Protein AF-A0A7X8EW29-F1 (afdb_monomer)

Foldseek 3Di:
DFADWDADPAFWKKKWKKADQPQAWKWWKAWQDPPHDTFWIFGTGHPNDQPDIDITIIGGPDDHGTTGIDIDTDDDDPDHIDTDDMDTAHPQPQVPPSDRDCVSVVSVVVVLPPQPCPLPPPSPSDCDVVNVVVVVVVVPPPD

Mean predicted aligned error: 11.91 Å

Radius of gyration: 17.06 Å; Cα contacts (8 Å, |Δi|>4): 266; chains: 1; bounding box: 38×35×44 Å

Solvent-accessible surface area (backbone atoms only — not comparable to full-atom values): 8481 Å² total; per-residue (Å²): 124,81,80,64,85,59,82,36,92,57,72,33,24,35,36,37,34,35,16,10,64,40,87,9,31,35,44,35,34,19,40,74,35,94,86,42,60,74,36,34,55,30,80,41,59,56,61,82,21,74,83,38,74,50,76,45,71,15,66,40,50,95,69,61,51,80,56,48,50,32,78,46,81,46,61,91,53,96,65,31,66,47,76,79,50,74,44,83,34,70,52,69,42,56,74,74,79,84,60,75,54,77,80,18,49,63,48,48,49,57,60,66,67,48,91,71,56,85,83,40,88,86,72,79,71,65,82,41,76,66,54,47,51,63,51,51,50,67,70,66,64,80,122

Nearest PDB structures (foldseek):
  2v4v-assembly1_A  TM=9.000E-01  e=5.428E-08  Ruminiclostridium cellulolyticum
  1w9s-assembly1_A  TM=9.144E-01  e=7.034E-07  Halalkalibacterium halodurans
  3c7o-assembly1_A  TM=9.251E-01  e=2.265E-06  Bacillus subtilis
  1o8s-assembly1_A  TM=9.303E-01  e=4.583E-05  Thermoclostridium stercorarium
  1uxx-assembly1_X  TM=8.796E-01  e=4.335E-05  Acetivibrio thermocellus

Sequence (143 aa):
MVLDRGLVEIEFDGGARVASNAGGGNIELYLDSLAGPQIGTCVVSNIGGWQTWITESCPISGASGVHDLYLRFTGSDFYLLNVNWWQFLPYGDMDEDSIVNISDFPDFIDYWLQDDRSLDLDGDCVITLYGFSRFAANWMIME

Secondary structure (DSSP, 8-state):
-------B-S-EEEEEEEE-SSS-EEEEEEESSTTS-EEEEEEE---S-TT--EEEEEEB-S--BS--EEEEEE-SSSS--EEEEEEEEETT--SSSS--SGGGHHHHHHHHTSS--TT-SSSSS---HHHHHHHHHHHT---

pLDDT: mean 75.82, std 18.78, range [32.78, 97.12]

Structure (mmCIF, N/CA/C/O backbone):
data_AF-A0A7X8EW29-F1
#
_entry.id   AF-A0A7X8EW29-F1
#
loop_
_atom_site.group_PDB
_atom_site.id
_atom_site.type_symbol
_atom_site.label_atom_id
_atom_site.label_alt_id
_atom_site.label_comp_id
_atom_site.label_asym_id
_atom_site.label_entity_id
_atom_site.label_seq_id
_atom_site.pdbx_PDB_ins_code
_atom_site.Cartn_x
_atom_site.Cartn_y
_atom_site.Cartn_z
_atom_site.occupancy
_atom_site.B_iso_or_equiv
_atom_site.auth_seq_id
_atom_site.auth_comp_id
_atom_site.auth_asym_id
_atom_site.auth_atom_id
_atom_site.pdbx_PDB_model_num
ATOM 1 N N . MET A 1 1 ? -14.692 3.457 -4.745 1.00 35.44 1 MET A N 1
ATOM 2 C CA . MET A 1 1 ? -14.863 2.031 -5.087 1.00 35.44 1 MET A CA 1
ATOM 3 C C . MET A 1 1 ? -14.582 1.275 -3.803 1.00 35.44 1 MET A C 1
ATOM 5 O O . MET A 1 1 ? -13.518 1.504 -3.254 1.00 35.44 1 MET A O 1
ATOM 9 N N . VAL A 1 2 ? -15.549 0.526 -3.269 1.00 32.78 2 VAL A N 1
ATOM 10 C CA . VAL A 1 2 ? -15.373 -0.265 -2.035 1.00 32.78 2 VAL A CA 1
ATOM 11 C C . VAL A 1 2 ? -14.859 -1.636 -2.460 1.00 32.78 2 VAL A C 1
ATOM 13 O O . VAL A 1 2 ? -15.477 -2.244 -3.335 1.00 32.78 2 VAL A O 1
ATOM 16 N N . LEU A 1 3 ? -13.711 -2.064 -1.930 1.00 44.91 3 LEU A N 1
ATOM 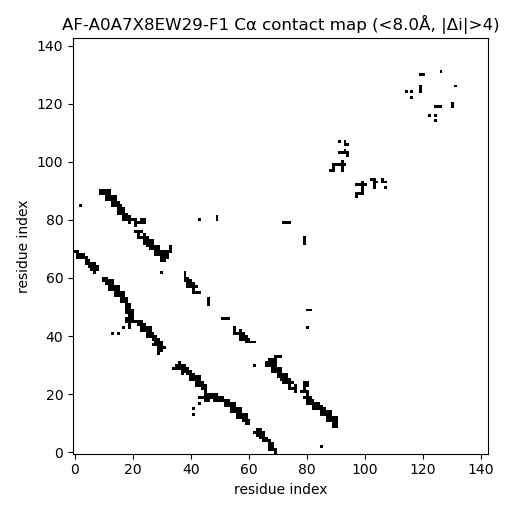17 C CA . LEU A 1 3 ? -12.971 -3.217 -2.458 1.00 44.91 3 LEU A CA 1
ATOM 18 C C . LEU A 1 3 ? -12.989 -4.461 -1.561 1.00 44.91 3 LEU A C 1
ATOM 20 O O . LEU A 1 3 ? -12.792 -5.542 -2.102 1.00 44.91 3 LEU A O 1
ATOM 24 N N . ASP A 1 4 ? -13.269 -4.362 -0.256 1.00 42.34 4 ASP A N 1
ATOM 25 C CA . ASP A 1 4 ? -13.194 -5.534 0.629 1.00 42.34 4 ASP A CA 1
ATOM 26 C C . ASP A 1 4 ? -13.970 -5.365 1.955 1.00 42.34 4 ASP A C 1
ATOM 28 O O . ASP A 1 4 ? -14.234 -4.238 2.378 1.00 42.34 4 ASP A O 1
ATOM 32 N N . ARG A 1 5 ? -14.347 -6.482 2.597 1.00 41.50 5 ARG A N 1
ATOM 33 C CA . ARG A 1 5 ? -14.998 -6.580 3.919 1.00 41.50 5 ARG A CA 1
ATOM 34 C C . ARG A 1 5 ? -14.378 -7.736 4.720 1.00 41.50 5 ARG A C 1
ATOM 36 O O . ARG A 1 5 ? -14.866 -8.861 4.640 1.00 41.50 5 ARG A O 1
ATOM 43 N N . GLY A 1 6 ? -13.346 -7.453 5.514 1.00 40.09 6 GLY A N 1
ATOM 44 C CA . GLY A 1 6 ? -12.705 -8.413 6.425 1.00 40.09 6 GLY A 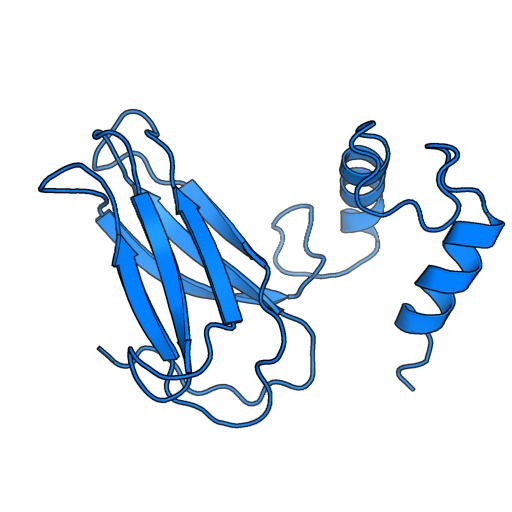CA 1
ATOM 45 C C . GLY A 1 6 ? -12.894 -8.046 7.901 1.00 40.09 6 GLY A C 1
ATOM 46 O O . GLY A 1 6 ? -12.998 -6.870 8.235 1.00 40.09 6 GLY A O 1
ATOM 47 N N . LEU A 1 7 ? -12.964 -9.056 8.777 1.00 39.28 7 LEU A N 1
ATOM 48 C CA . LEU A 1 7 ? -12.822 -8.906 10.231 1.00 39.28 7 LEU A CA 1
ATOM 49 C C . LEU A 1 7 ? -11.323 -8.908 10.552 1.00 39.28 7 LEU A C 1
ATOM 51 O O . LEU A 1 7 ? -10.651 -9.887 10.237 1.00 39.28 7 LEU A O 1
ATOM 55 N N . VAL A 1 8 ? -10.807 -7.838 11.155 1.00 44.88 8 VAL A N 1
ATOM 56 C CA . VAL A 1 8 ? -9.374 -7.699 11.449 1.00 44.88 8 VAL A CA 1
ATOM 57 C C . VAL A 1 8 ? -9.133 -7.670 12.963 1.00 44.88 8 VAL A C 1
ATOM 59 O O . VAL A 1 8 ? -9.542 -6.722 13.632 1.00 44.88 8 VAL A O 1
ATOM 62 N N . GLU A 1 9 ? -8.481 -8.716 13.487 1.00 40.38 9 GLU A N 1
ATOM 63 C CA . GLU A 1 9 ? -7.870 -8.769 14.836 1.00 40.38 9 GLU A CA 1
ATOM 64 C C . GLU A 1 9 ? -6.347 -9.032 14.793 1.00 40.38 9 GLU A C 1
ATOM 66 O O . GLU A 1 9 ? -5.719 -9.176 15.836 1.00 40.38 9 GLU A O 1
ATOM 71 N N . ILE A 1 10 ? -5.728 -9.053 13.610 1.00 42.59 10 ILE A N 1
ATOM 72 C CA . ILE A 1 10 ? -4.275 -9.219 13.438 1.00 42.59 10 ILE A CA 1
ATOM 73 C C . ILE A 1 10 ? -3.738 -7.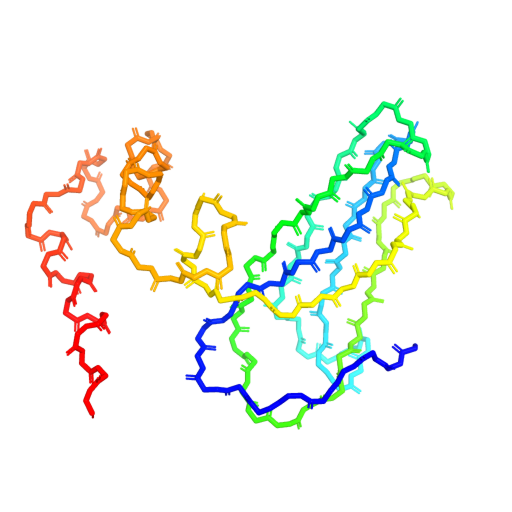899 12.866 1.00 42.59 10 ILE A C 1
ATOM 75 O O . ILE A 1 10 ? -4.412 -7.285 12.040 1.00 42.59 10 ILE A O 1
ATOM 79 N N . GLU A 1 11 ? -2.571 -7.418 13.303 1.00 51.53 11 GLU A N 1
ATOM 80 C CA . GLU A 1 11 ? -1.841 -6.420 12.507 1.00 51.53 11 GLU A CA 1
ATOM 81 C C . GLU A 1 11 ? -1.645 -7.037 11.111 1.00 51.53 11 GLU A C 1
ATOM 83 O O . GLU A 1 11 ? -1.178 -8.165 10.990 1.00 51.53 11 GLU A O 1
ATOM 88 N N . PHE A 1 12 ? -2.120 -6.371 10.063 1.00 60.16 12 PHE A N 1
ATOM 89 C CA . PHE A 1 12 ? -1.956 -6.808 8.676 1.00 60.16 12 PHE A CA 1
ATOM 90 C C . PHE A 1 12 ? -1.128 -5.750 7.961 1.00 60.16 12 PHE A C 1
ATOM 92 O O . PHE A 1 12 ? -1.230 -4.570 8.289 1.00 60.16 12 PHE A O 1
ATOM 99 N N . ASP A 1 13 ? -0.373 -6.151 6.951 1.00 67.31 13 ASP A N 1
ATOM 100 C CA . ASP A 1 13 ? 0.051 -5.221 5.916 1.00 67.31 13 ASP A CA 1
ATOM 101 C C . ASP A 1 13 ? -1.032 -5.132 4.838 1.00 67.31 13 ASP A C 1
ATOM 103 O O . ASP A 1 13 ? -1.951 -5.947 4.735 1.00 67.31 13 ASP A O 1
ATOM 107 N N . GLY A 1 14 ? -0.960 -4.102 4.013 1.00 71.31 14 GLY A N 1
ATOM 108 C CA . GLY A 1 14 ? -1.713 -4.016 2.777 1.00 71.31 14 GLY A CA 1
ATOM 109 C C . GLY A 1 14 ? -0.806 -4.273 1.584 1.00 71.31 14 GLY A C 1
ATOM 110 O O . GLY A 1 14 ? 0.281 -3.721 1.523 1.00 71.31 14 GLY A O 1
ATOM 111 N N . GLY A 1 15 ? -1.245 -5.076 0.621 1.00 84.56 15 GLY A N 1
ATOM 112 C CA . GLY A 1 15 ? -0.521 -5.331 -0.621 1.00 84.56 15 GLY A CA 1
ATOM 113 C C . GLY A 1 15 ? -1.224 -4.705 -1.820 1.00 84.56 15 GLY A C 1
ATOM 114 O O . GLY A 1 15 ? -2.385 -5.027 -2.087 1.00 84.56 15 GLY A O 1
ATOM 115 N N . ALA A 1 16 ? -0.521 -3.870 -2.589 1.00 90.19 16 ALA A N 1
ATOM 116 C CA . ALA A 1 16 ? -0.998 -3.335 -3.867 1.00 90.19 16 ALA A CA 1
ATOM 117 C C . ALA A 1 16 ? -0.175 -3.868 -5.041 1.00 90.19 16 ALA A C 1
ATOM 119 O O . ALA A 1 16 ? 1.031 -3.644 -5.113 1.00 90.19 16 ALA A O 1
ATOM 120 N N . ARG A 1 17 ? -0.828 -4.466 -6.045 1.00 93.75 17 ARG A N 1
ATOM 121 C CA . ARG A 1 17 ? -0.166 -4.779 -7.320 1.00 93.75 17 ARG A CA 1
ATOM 122 C C . ARG A 1 17 ? -0.258 -3.605 -8.270 1.00 93.75 17 ARG A C 1
ATOM 124 O O . ARG A 1 17 ? -1.338 -3.296 -8.786 1.00 93.75 17 ARG A O 1
ATOM 131 N N . VAL A 1 18 ? 0.884 -2.984 -8.531 1.00 96.25 18 VAL A N 1
ATOM 132 C CA . VAL A 1 18 ? 0.963 -1.675 -9.179 1.00 96.25 18 VAL A CA 1
ATOM 133 C C . VAL A 1 18 ? 1.981 -1.639 -10.309 1.00 96.25 18 VAL A C 1
ATOM 135 O O . VAL A 1 18 ? 2.908 -2.449 -10.365 1.00 96.25 18 VAL A O 1
ATOM 138 N N . ALA A 1 19 ? 1.777 -0.693 -11.225 1.00 96.44 19 ALA A N 1
ATOM 139 C CA . ALA A 1 19 ? 2.712 -0.358 -12.290 1.00 96.44 19 ALA A CA 1
ATOM 140 C C . ALA A 1 19 ? 2.816 1.154 -12.481 1.00 96.44 19 ALA A C 1
ATOM 142 O O . ALA A 1 19 ? 1.798 1.838 -12.561 1.00 96.44 19 ALA A O 1
ATOM 143 N N . SER A 1 20 ? 4.032 1.684 -12.609 1.00 96.81 20 SER A N 1
ATOM 144 C CA . SER A 1 20 ? 4.251 3.099 -12.917 1.00 96.81 20 SER A CA 1
ATOM 145 C C . SER A 1 20 ? 5.419 3.299 -13.876 1.00 96.81 20 SER A C 1
ATOM 147 O O . SER A 1 20 ? 6.463 2.657 -13.765 1.00 96.81 20 SER A O 1
ATOM 149 N N . ASN A 1 21 ? 5.229 4.227 -14.816 1.00 96.12 21 ASN A N 1
ATOM 150 C CA . ASN A 1 21 ? 6.282 4.769 -15.678 1.00 96.12 21 ASN A CA 1
ATOM 151 C C . ASN A 1 21 ? 6.420 6.300 -15.531 1.00 96.12 21 ASN A C 1
ATOM 153 O O . ASN A 1 21 ? 7.096 6.937 -16.337 1.00 96.12 21 ASN A O 1
ATOM 157 N N . ALA A 1 22 ? 5.733 6.892 -14.549 1.00 93.19 22 ALA A N 1
ATOM 158 C CA . ALA A 1 22 ? 5.815 8.311 -14.200 1.00 93.19 22 ALA A CA 1
ATOM 159 C C . ALA A 1 22 ? 6.704 8.493 -12.956 1.00 93.19 22 ALA A C 1
ATOM 161 O O . ALA A 1 22 ? 7.512 7.621 -12.658 1.00 93.19 22 ALA A O 1
ATOM 162 N N . GLY A 1 23 ? 6.589 9.598 -12.218 1.00 92.50 23 GLY A N 1
ATOM 163 C CA . GLY A 1 23 ? 7.285 9.787 -10.940 1.00 92.50 23 GLY A CA 1
ATOM 164 C C . GLY A 1 23 ? 6.799 8.870 -9.810 1.00 92.50 23 GLY A C 1
ATOM 165 O O . GLY A 1 23 ? 7.381 8.891 -8.730 1.00 92.50 23 GLY A O 1
ATOM 166 N N . GLY A 1 24 ? 5.759 8.066 -10.053 1.00 93.62 24 GLY A N 1
ATOM 167 C CA . GLY A 1 24 ? 5.099 7.255 -9.039 1.00 93.62 24 GLY A CA 1
ATOM 168 C C . GLY A 1 24 ? 4.010 8.034 -8.300 1.00 93.62 24 GLY A C 1
ATOM 169 O O . GLY A 1 24 ? 3.415 8.971 -8.838 1.00 93.62 24 GLY A O 1
ATOM 170 N N . GLY A 1 25 ? 3.723 7.627 -7.070 1.00 95.88 25 GLY A N 1
ATOM 171 C CA . GLY A 1 25 ? 2.723 8.256 -6.215 1.00 95.88 25 GLY A CA 1
ATOM 172 C C . GLY A 1 25 ? 2.490 7.466 -4.936 1.00 95.88 25 GLY A C 1
ATOM 173 O O . GLY A 1 25 ? 3.182 6.490 -4.664 1.00 95.88 25 GLY A O 1
ATOM 174 N N . ASN A 1 26 ? 1.486 7.871 -4.170 1.00 96.19 26 ASN A N 1
ATOM 175 C CA . ASN A 1 26 ? 1.075 7.165 -2.966 1.00 96.19 26 ASN A CA 1
ATOM 176 C C . ASN A 1 26 ? -0.315 6.557 -3.136 1.00 96.19 26 ASN A C 1
ATOM 178 O O . ASN A 1 26 ? -1.181 7.134 -3.803 1.00 96.19 26 ASN A O 1
ATOM 182 N N . ILE A 1 27 ? -0.532 5.425 -2.471 1.00 96.19 27 ILE A N 1
ATOM 183 C CA . ILE A 1 27 ? -1.856 4.869 -2.197 1.00 96.19 27 ILE A CA 1
ATOM 184 C C . ILE A 1 27 ? -2.102 5.033 -0.701 1.00 96.19 27 ILE A C 1
ATOM 186 O O . ILE A 1 27 ? -1.559 4.300 0.120 1.00 96.19 27 ILE A O 1
ATOM 190 N N . GLU A 1 28 ? -2.894 6.030 -0.337 1.00 94.81 28 GLU A N 1
ATOM 191 C CA . GLU A 1 28 ? -3.242 6.309 1.053 1.00 94.81 28 GLU A CA 1
ATOM 192 C C . GLU A 1 28 ? -4.532 5.571 1.419 1.00 94.81 28 GLU A C 1
ATOM 194 O O . GLU A 1 28 ? -5.510 5.590 0.663 1.00 94.81 28 GLU A O 1
ATOM 199 N N . LEU A 1 29 ? -4.533 4.928 2.585 1.00 93.56 29 LEU A N 1
A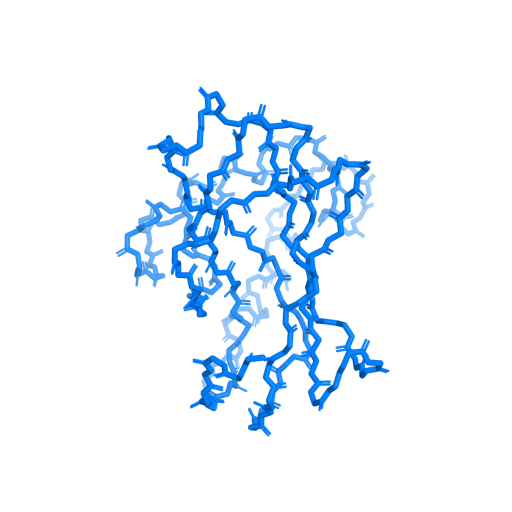TOM 200 C CA . LEU A 1 29 ? -5.595 4.031 3.030 1.00 93.56 29 LEU A CA 1
ATOM 201 C C . LEU A 1 29 ? -6.427 4.700 4.120 1.00 93.56 29 LEU A C 1
ATOM 203 O O . LEU A 1 29 ? -5.889 5.095 5.154 1.00 93.56 29 LEU A O 1
ATOM 207 N N . TYR A 1 30 ? -7.735 4.802 3.895 1.00 94.88 30 TYR A N 1
ATOM 208 C CA . TYR A 1 30 ? -8.678 5.464 4.792 1.00 94.88 30 TYR A CA 1
ATOM 209 C C . TYR A 1 30 ? -9.851 4.559 5.160 1.00 94.88 30 TYR A C 1
ATOM 211 O O . TYR A 1 30 ? -10.379 3.852 4.302 1.00 94.88 30 TYR A O 1
ATOM 219 N N . LEU A 1 31 ? -10.306 4.634 6.410 1.00 93.00 31 LEU A N 1
ATOM 220 C CA . LEU A 1 31 ? -11.505 3.932 6.870 1.00 93.00 31 LEU A CA 1
ATOM 221 C C . LEU A 1 31 ? -12.754 4.811 6.782 1.00 93.00 31 LEU A C 1
ATOM 223 O O . LEU A 1 31 ? -12.717 6.002 7.093 1.00 93.00 31 LEU A O 1
ATOM 227 N N . ASP A 1 32 ? -13.866 4.198 6.375 1.00 93.31 32 ASP A N 1
ATOM 228 C CA . ASP A 1 32 ? -15.245 4.709 6.321 1.00 93.31 32 ASP A CA 1
ATOM 229 C C . ASP A 1 32 ? -15.500 5.888 5.362 1.00 93.31 32 ASP A C 1
ATOM 231 O O . ASP A 1 32 ? -16.597 6.020 4.813 1.00 93.31 32 ASP A O 1
ATOM 235 N N . SER A 1 33 ? -14.507 6.745 5.110 1.00 95.94 33 SER A N 1
ATOM 236 C CA . SER A 1 33 ? -14.555 7.824 4.118 1.00 95.94 33 SER A CA 1
ATOM 237 C C . SER A 1 33 ? -13.161 8.368 3.783 1.00 95.94 33 SER A C 1
ATOM 239 O O . SER A 1 33 ? -12.222 8.203 4.551 1.00 95.94 33 SER A O 1
ATOM 241 N N . LEU A 1 34 ? -13.033 9.143 2.698 1.00 95.56 34 LEU A N 1
ATOM 242 C CA . LEU A 1 34 ? -11.786 9.854 2.340 1.00 95.56 34 LEU A CA 1
ATOM 243 C C . LEU A 1 34 ? -11.344 10.943 3.342 1.00 95.56 34 LEU A C 1
ATOM 245 O O . LEU A 1 34 ? -10.257 11.502 3.188 1.00 95.56 34 LEU A O 1
ATOM 249 N N . ALA A 1 35 ? -12.191 11.282 4.316 1.00 95.81 35 ALA A N 1
ATOM 250 C CA . ALA A 1 35 ? -11.881 12.187 5.424 1.00 95.81 35 ALA A CA 1
ATOM 251 C C . ALA A 1 35 ? -11.839 11.455 6.781 1.00 95.81 35 ALA A C 1
ATOM 253 O O . ALA A 1 35 ? -11.778 12.105 7.823 1.00 95.81 35 ALA A O 1
ATOM 254 N N . GLY A 1 36 ? -11.935 10.122 6.769 1.00 94.25 36 GLY A N 1
ATOM 255 C CA . GLY A 1 36 ? -11.878 9.282 7.959 1.00 94.25 36 GLY A CA 1
ATOM 256 C C . GLY A 1 36 ? -10.446 9.046 8.450 1.00 94.25 36 GLY A C 1
ATOM 257 O O . GLY A 1 36 ? -9.516 9.730 8.013 1.00 94.25 36 GLY A O 1
ATOM 258 N N . PRO A 1 37 ? -10.250 8.089 9.370 1.00 93.31 37 PRO A N 1
ATOM 259 C CA . PRO A 1 37 ? -8.925 7.720 9.858 1.00 93.31 37 PRO A CA 1
ATOM 260 C C . PRO A 1 37 ? -8.041 7.192 8.724 1.00 93.31 37 PRO A C 1
ATOM 262 O O . PRO A 1 37 ? -8.456 6.295 7.990 1.00 93.31 37 PRO A O 1
ATOM 265 N N . GLN A 1 38 ? -6.828 7.733 8.595 1.00 93.62 38 GLN A N 1
ATOM 266 C CA . GLN A 1 38 ? -5.800 7.162 7.728 1.00 93.62 38 GLN A CA 1
ATOM 267 C C . GLN A 1 38 ? -5.078 6.049 8.481 1.00 93.62 38 GLN A C 1
ATOM 269 O O . GLN A 1 38 ? -4.587 6.285 9.583 1.00 93.62 38 GLN A O 1
ATOM 274 N N . ILE A 1 39 ? -5.001 4.867 7.879 1.00 90.00 39 ILE A N 1
ATOM 275 C CA . ILE A 1 39 ? -4.461 3.662 8.525 1.00 90.00 39 ILE A CA 1
ATOM 276 C C . ILE A 1 39 ? -3.143 3.186 7.920 1.00 90.00 39 ILE A C 1
ATOM 278 O O . ILE A 1 39 ? -2.469 2.362 8.523 1.00 90.00 39 ILE A O 1
ATOM 282 N N . GLY A 1 40 ? -2.761 3.708 6.752 1.00 87.75 40 GLY A N 1
ATOM 283 C CA . GLY A 1 40 ? -1.526 3.327 6.075 1.00 87.75 40 GLY A CA 1
ATOM 284 C C . GLY A 1 40 ? -1.276 4.129 4.801 1.00 87.75 40 GLY A C 1
ATOM 285 O O . GLY A 1 40 ? -2.144 4.876 4.330 1.00 87.75 40 GLY A O 1
ATOM 286 N N . THR A 1 41 ? -0.068 3.985 4.258 1.00 91.06 41 THR A N 1
ATOM 287 C CA . THR A 1 41 ? 0.339 4.573 2.973 1.00 91.06 41 THR A CA 1
ATOM 288 C C . THR A 1 41 ? 1.282 3.623 2.246 1.00 91.06 41 THR A C 1
ATOM 290 O O . THR A 1 41 ? 2.315 3.258 2.795 1.00 91.06 41 THR A O 1
ATOM 293 N N . CYS A 1 42 ? 0.955 3.279 1.003 1.00 90.06 42 CYS A N 1
ATOM 294 C CA . CYS A 1 42 ? 1.861 2.603 0.078 1.00 90.06 42 CYS A CA 1
ATOM 295 C C . CYS A 1 42 ? 2.608 3.651 -0.737 1.00 90.06 42 CYS A C 1
ATOM 297 O O . CYS A 1 42 ? 1.960 4.459 -1.412 1.00 90.06 42 CYS A O 1
ATOM 299 N N . VAL A 1 43 ? 3.936 3.633 -0.722 1.00 92.38 43 VAL A N 1
ATOM 300 C CA . VAL A 1 43 ? 4.744 4.504 -1.583 1.00 92.38 43 VAL A CA 1
ATOM 301 C C . VAL A 1 43 ? 5.114 3.718 -2.834 1.00 92.38 43 VAL A C 1
ATOM 303 O O . VAL A 1 43 ? 5.773 2.695 -2.741 1.00 92.38 43 VAL A O 1
ATOM 306 N N . VAL A 1 44 ? 4.694 4.193 -4.005 1.00 93.12 44 VAL A N 1
ATOM 307 C CA . VAL A 1 44 ? 4.958 3.540 -5.293 1.00 93.12 44 VAL A CA 1
ATOM 308 C C . VAL A 1 44 ? 5.929 4.397 -6.088 1.00 93.12 44 VAL A C 1
ATOM 310 O O . VAL A 1 44 ? 5.636 5.553 -6.397 1.00 93.12 44 VAL A O 1
ATOM 313 N N . SER A 1 45 ? 7.075 3.832 -6.454 1.00 93.50 45 SER A N 1
ATOM 314 C CA . SER A 1 45 ? 8.084 4.512 -7.273 1.00 93.50 45 SER A CA 1
ATOM 315 C C . SER A 1 45 ? 7.902 4.243 -8.778 1.00 93.50 45 SER A C 1
ATOM 317 O O . SER A 1 45 ? 6.986 3.536 -9.204 1.00 93.50 45 SER A O 1
ATOM 319 N N . ASN A 1 46 ? 8.755 4.838 -9.620 1.00 94.12 46 ASN A N 1
ATOM 320 C CA . ASN A 1 46 ? 8.833 4.466 -11.034 1.00 94.12 46 ASN A CA 1
ATOM 321 C C . ASN A 1 46 ? 9.452 3.072 -11.164 1.00 94.12 46 ASN A C 1
ATOM 323 O O . ASN A 1 46 ? 10.600 2.875 -10.771 1.00 94.12 46 ASN A O 1
ATOM 327 N N . ILE A 1 47 ? 8.731 2.143 -11.791 1.00 91.81 47 ILE A N 1
ATOM 328 C CA . ILE A 1 47 ? 9.185 0.756 -11.948 1.00 91.81 47 ILE A CA 1
ATOM 329 C C . ILE A 1 47 ? 9.457 0.376 -13.407 1.00 91.81 47 ILE A C 1
ATOM 331 O O . ILE A 1 47 ? 9.491 -0.794 -13.784 1.00 91.81 47 ILE A O 1
ATOM 335 N N . GLY A 1 48 ? 9.662 1.386 -14.251 1.00 93.31 48 GLY A N 1
ATOM 336 C CA . GLY A 1 48 ? 10.166 1.245 -15.612 1.00 93.31 48 GLY A CA 1
ATOM 337 C C . GLY A 1 48 ? 9.122 0.855 -16.655 1.00 93.31 48 GLY A C 1
ATOM 338 O O . GLY A 1 48 ? 9.498 0.493 -17.771 1.00 93.31 48 GLY A O 1
ATOM 339 N N . GLY A 1 49 ? 7.823 0.901 -16.337 1.00 94.69 49 GLY A N 1
ATOM 340 C CA . GLY A 1 49 ? 6.794 0.632 -17.339 1.00 94.69 49 GLY A CA 1
ATOM 341 C C . GLY A 1 49 ? 5.365 0.570 -16.812 1.00 94.69 49 GLY A C 1
ATOM 342 O O . GLY A 1 49 ? 5.102 0.113 -15.708 1.00 94.69 49 GLY A O 1
ATOM 343 N N . TRP A 1 50 ? 4.405 0.946 -17.662 1.00 97.00 50 TRP A N 1
ATOM 344 C CA . TRP A 1 50 ? 2.965 0.859 -17.360 1.00 97.00 50 TRP A CA 1
ATOM 345 C C . TRP A 1 50 ? 2.425 -0.577 -17.284 1.00 97.00 50 TRP A C 1
ATOM 347 O O . TRP A 1 50 ? 1.275 -0.782 -16.909 1.00 97.00 50 TRP A O 1
ATOM 357 N N . GLN A 1 51 ? 3.232 -1.555 -17.689 1.00 96.69 51 GLN A N 1
ATOM 358 C CA . GLN A 1 51 ? 2.917 -2.987 -17.693 1.00 96.69 51 GLN A CA 1
ATOM 359 C C . GLN A 1 51 ? 4.018 -3.813 -17.009 1.00 96.69 51 GLN A C 1
ATOM 361 O O . GLN A 1 51 ? 3.997 -5.041 -17.067 1.00 96.69 51 GLN A O 1
ATOM 366 N N . THR A 1 52 ? 4.991 -3.147 -16.387 1.00 95.50 52 THR A N 1
ATOM 367 C CA . THR A 1 52 ? 5.919 -3.784 -15.453 1.00 95.50 52 THR A CA 1
ATOM 368 C C . THR A 1 52 ? 5.224 -3.751 -14.108 1.00 95.50 52 THR A C 1
ATOM 370 O O . THR A 1 52 ? 4.779 -2.683 -13.715 1.00 95.50 52 THR A O 1
ATOM 373 N N . TRP A 1 53 ? 5.067 -4.891 -13.442 1.00 94.56 53 TRP A N 1
ATOM 374 C CA . TRP A 1 53 ? 4.238 -4.987 -12.241 1.00 94.56 53 TRP A CA 1
ATOM 375 C C . TRP A 1 53 ? 5.056 -5.457 -11.049 1.00 94.56 53 TRP A C 1
ATOM 377 O O . TRP A 1 53 ? 5.762 -6.460 -11.160 1.00 94.56 53 TRP A O 1
ATOM 387 N N . ILE A 1 54 ? 4.861 -4.804 -9.909 1.00 92.50 54 ILE A N 1
ATOM 388 C CA . ILE A 1 54 ? 5.362 -5.245 -8.603 1.00 92.50 54 ILE A CA 1
ATOM 389 C C . ILE A 1 54 ? 4.220 -5.272 -7.592 1.00 92.50 54 ILE A C 1
ATOM 391 O O . ILE A 1 54 ? 3.164 -4.677 -7.832 1.00 92.50 54 ILE A O 1
ATOM 395 N N . THR A 1 55 ? 4.431 -5.983 -6.492 1.00 89.06 55 THR A N 1
ATOM 396 C CA . THR A 1 55 ? 3.575 -5.907 -5.309 1.00 89.06 55 THR A CA 1
ATOM 397 C C . THR A 1 55 ? 4.270 -4.991 -4.311 1.00 89.06 55 THR A C 1
ATOM 399 O O . THR A 1 55 ? 5.399 -5.268 -3.938 1.00 89.06 55 THR A O 1
ATOM 402 N N . GLU A 1 56 ? 3.624 -3.894 -3.931 1.00 86.31 56 GLU A N 1
ATOM 403 C CA . GLU A 1 56 ? 4.113 -2.991 -2.885 1.00 86.31 56 GLU A CA 1
ATOM 404 C C . GLU A 1 56 ? 3.389 -3.307 -1.577 1.00 86.31 56 GLU A C 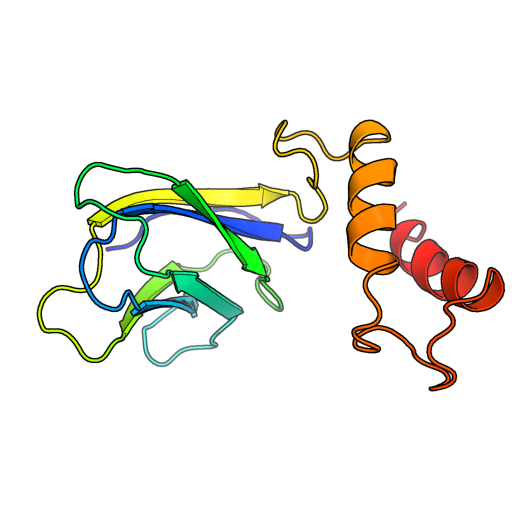1
ATOM 406 O O . GLU A 1 56 ? 2.153 -3.373 -1.569 1.00 86.31 56 GLU A O 1
ATOM 411 N N . SER A 1 57 ? 4.156 -3.498 -0.500 1.00 80.12 57 SER A N 1
ATOM 412 C CA . SER A 1 57 ? 3.630 -3.669 0.857 1.00 80.12 57 SER A CA 1
ATOM 413 C C . SER A 1 57 ? 3.452 -2.315 1.548 1.00 80.12 57 SER A C 1
ATOM 415 O O . SER A 1 57 ? 4.187 -1.355 1.299 1.00 80.12 57 SER A O 1
ATOM 417 N N . CYS A 1 58 ? 2.439 -2.223 2.402 1.00 80.06 58 CYS A N 1
ATOM 418 C CA . CYS A 1 58 ? 2.020 -0.997 3.058 1.00 80.06 58 CYS A CA 1
ATOM 419 C C . CYS A 1 58 ? 1.693 -1.303 4.517 1.00 80.06 58 CYS A C 1
ATOM 421 O O . CYS A 1 58 ? 0.666 -1.935 4.768 1.00 80.06 58 CYS A O 1
ATOM 423 N N . PRO A 1 59 ? 2.487 -0.800 5.471 1.00 77.06 59 PRO A N 1
ATOM 424 C CA . PRO A 1 59 ? 2.168 -0.937 6.883 1.00 77.06 59 PRO A CA 1
ATOM 425 C C . PRO A 1 59 ? 0.780 -0.377 7.197 1.00 77.06 59 PRO A C 1
ATOM 427 O O . PRO A 1 59 ? 0.478 0.776 6.854 1.00 77.06 59 PRO A O 1
ATOM 430 N N . ILE A 1 60 ? -0.065 -1.187 7.841 1.00 78.88 60 ILE A N 1
ATOM 431 C CA . ILE A 1 60 ? -1.390 -0.778 8.316 1.00 78.88 60 ILE A CA 1
ATOM 432 C C . ILE A 1 60 ? -1.427 -0.846 9.839 1.00 78.88 60 ILE A C 1
ATOM 434 O O . ILE A 1 60 ? -1.011 -1.819 10.455 1.00 78.88 60 ILE A O 1
ATOM 438 N N . SER A 1 61 ? -1.982 0.190 10.464 1.00 77.00 61 SER A N 1
ATOM 439 C CA . SER A 1 61 ? -2.215 0.215 11.909 1.00 77.00 61 SER A CA 1
ATOM 440 C C . SER A 1 61 ? -3.599 0.764 12.238 1.00 77.00 61 SER A C 1
ATOM 442 O O . SER A 1 61 ? -4.167 1.568 11.498 1.00 77.00 61 SER A O 1
ATOM 444 N N . GLY A 1 62 ? -4.166 0.322 13.364 1.00 74.56 62 GLY A N 1
ATOM 445 C CA . GLY A 1 62 ? -5.419 0.874 13.890 1.00 74.56 62 GLY A CA 1
ATOM 446 C C . GLY A 1 62 ? -6.682 0.515 13.099 1.00 74.56 62 GLY A C 1
ATOM 447 O O . GLY A 1 62 ? -7.718 1.142 13.311 1.00 74.56 62 GLY A O 1
ATOM 448 N N . ALA A 1 63 ? -6.616 -0.476 12.208 1.00 75.38 63 ALA A N 1
ATOM 449 C CA . ALA A 1 63 ? -7.778 -1.016 11.514 1.00 75.38 63 ALA A CA 1
ATOM 450 C C . ALA A 1 63 ? -8.263 -2.277 12.238 1.00 75.38 63 ALA A C 1
ATOM 452 O O . ALA A 1 63 ? -7.597 -3.301 12.184 1.00 75.38 63 ALA A O 1
ATOM 453 N N . SER A 1 64 ? -9.401 -2.209 12.928 1.00 75.88 64 SER A N 1
ATOM 454 C CA . SER A 1 64 ? -10.034 -3.373 13.561 1.00 75.88 64 SER A CA 1
ATOM 455 C C . SER A 1 64 ? -11.543 -3.358 13.345 1.00 75.88 64 SER A C 1
ATOM 457 O O . SER A 1 64 ? -12.133 -2.309 13.108 1.00 75.88 64 SER A O 1
ATOM 459 N N . GLY A 1 65 ? -12.189 -4.523 13.405 1.00 78.94 65 GLY A N 1
ATOM 460 C CA . GLY A 1 65 ? -13.622 -4.636 13.109 1.00 78.94 65 GLY A CA 1
ATOM 461 C C . GLY A 1 65 ? -13.944 -4.533 11.611 1.00 78.94 65 GLY A C 1
ATOM 462 O O . GLY A 1 65 ? -13.106 -4.840 10.770 1.00 78.94 65 GLY A O 1
ATOM 463 N N . VAL A 1 66 ? -15.187 -4.168 11.275 1.00 85.06 66 VAL A N 1
ATOM 464 C CA . VAL A 1 66 ? -15.671 -4.095 9.884 1.00 85.06 66 VAL A CA 1
ATOM 465 C C . VAL A 1 66 ? -15.805 -2.639 9.462 1.00 85.06 66 VAL A C 1
ATOM 467 O O . VAL A 1 66 ? -16.629 -1.915 10.016 1.00 85.06 66 VAL A O 1
ATOM 470 N N . HIS A 1 67 ? -15.054 -2.253 8.434 1.00 85.69 67 HIS A N 1
ATOM 471 C CA . HIS A 1 67 ? -15.039 -0.906 7.870 1.00 85.69 67 HIS A CA 1
ATOM 472 C C . HIS A 1 67 ? -15.063 -0.947 6.343 1.00 85.69 67 HIS A C 1
ATOM 474 O O . HIS A 1 67 ? -14.667 -1.941 5.731 1.00 85.69 67 HIS A O 1
ATOM 480 N N . ASP A 1 68 ? -15.486 0.154 5.723 1.00 91.62 68 ASP A N 1
ATOM 481 C CA . ASP A 1 68 ? -15.279 0.353 4.289 1.00 91.62 68 ASP A CA 1
ATOM 482 C C . ASP A 1 68 ? -13.880 0.951 4.059 1.00 91.62 68 ASP A C 1
ATOM 484 O O . ASP A 1 68 ? -13.550 2.001 4.614 1.00 91.62 68 ASP A O 1
ATOM 488 N N . LEU A 1 69 ? -13.062 0.310 3.220 1.00 91.75 69 LEU A N 1
ATOM 489 C CA . LEU A 1 69 ? -11.726 0.800 2.868 1.00 91.75 69 LEU A CA 1
ATOM 490 C C . LEU A 1 69 ? -11.769 1.736 1.649 1.00 91.75 69 LEU A C 1
ATOM 492 O O . LEU A 1 69 ? -12.300 1.389 0.589 1.00 91.75 69 LEU A O 1
ATOM 496 N N . TYR A 1 70 ? -11.155 2.910 1.785 1.00 94.44 70 TYR A N 1
ATOM 497 C CA . TYR A 1 70 ? -10.995 3.918 0.741 1.00 94.44 70 TYR A CA 1
ATOM 498 C C . TYR A 1 70 ? -9.520 4.076 0.369 1.00 94.44 70 TYR A C 1
ATOM 500 O O . TYR A 1 70 ? -8.677 4.297 1.232 1.00 94.44 70 TYR A O 1
ATOM 508 N N . LEU A 1 71 ? -9.225 4.018 -0.932 1.00 95.62 71 LEU A N 1
ATOM 509 C CA . LEU A 1 71 ? -7.888 4.236 -1.485 1.00 95.62 71 LEU A CA 1
ATOM 510 C C . LEU A 1 71 ? -7.840 5.627 -2.124 1.00 95.62 71 LEU A C 1
ATOM 512 O O . LEU A 1 71 ? -8.619 5.919 -3.040 1.00 95.62 71 LEU A O 1
ATOM 516 N N . ARG A 1 72 ? -6.930 6.483 -1.653 1.00 96.56 72 ARG A N 1
ATOM 517 C CA . ARG A 1 72 ? -6.667 7.804 -2.232 1.00 96.56 72 ARG A CA 1
ATOM 518 C C . ARG A 1 72 ? -5.313 7.801 -2.929 1.00 96.56 72 ARG A C 1
ATOM 520 O O . ARG A 1 72 ? -4.290 7.560 -2.302 1.00 96.56 72 ARG A O 1
ATOM 527 N N . PHE A 1 73 ? -5.320 8.104 -4.223 1.00 96.50 73 PHE A N 1
ATOM 528 C CA . PHE A 1 73 ? -4.110 8.178 -5.036 1.00 96.50 73 PHE A CA 1
ATOM 529 C C . PHE A 1 73 ?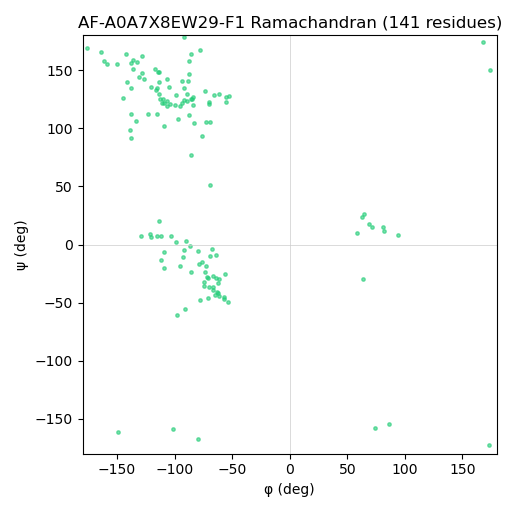 -3.592 9.615 -5.073 1.00 96.50 73 PHE A C 1
ATOM 531 O O . PHE A 1 73 ? -4.327 10.517 -5.486 1.00 96.50 73 PHE A O 1
ATOM 538 N N . THR A 1 74 ? -2.352 9.836 -4.640 1.00 97.12 74 THR A N 1
ATOM 539 C CA . THR A 1 74 ? -1.728 11.169 -4.597 1.00 97.12 74 THR A CA 1
ATOM 540 C C . THR A 1 74 ? -0.367 11.166 -5.290 1.00 97.12 74 THR A C 1
ATOM 542 O O . THR A 1 74 ? 0.332 10.158 -5.315 1.00 97.12 74 THR A O 1
ATOM 545 N N . GLY A 1 75 ? 0.008 12.288 -5.903 1.00 95.88 75 GLY A N 1
ATOM 546 C CA . GLY A 1 75 ? 1.287 12.442 -6.595 1.00 95.88 75 GLY A CA 1
ATOM 547 C C . GLY A 1 75 ? 1.330 13.707 -7.449 1.00 95.88 75 GLY A C 1
ATOM 548 O O . GLY A 1 75 ? 0.339 14.433 -7.547 1.00 95.88 75 GLY A O 1
ATOM 549 N N . SER A 1 76 ? 2.494 14.000 -8.029 1.00 94.56 76 SER A N 1
ATOM 550 C CA . SER A 1 76 ? 2.731 15.231 -8.799 1.00 94.56 76 SER A CA 1
ATOM 551 C C . SER A 1 76 ? 2.321 15.141 -10.268 1.00 94.56 76 SER A C 1
ATOM 553 O O . SER A 1 76 ? 2.074 16.171 -10.894 1.00 94.56 76 SER A O 1
ATOM 555 N N . ASP A 1 77 ? 2.269 13.932 -10.825 1.00 94.44 77 ASP A N 1
ATOM 556 C CA . ASP A 1 77 ? 1.946 13.714 -12.232 1.00 94.44 77 ASP A CA 1
ATOM 557 C C . ASP A 1 77 ? 0.435 13.597 -12.466 1.00 94.44 77 ASP A C 1
ATOM 559 O O . ASP A 1 77 ? -0.341 13.251 -11.580 1.00 94.44 77 ASP A O 1
ATOM 563 N N . PHE A 1 78 ? -0.001 13.857 -13.699 1.00 92.12 78 PHE A N 1
ATOM 564 C CA . PHE A 1 78 ? -1.409 13.690 -14.074 1.00 92.12 78 PHE A CA 1
ATOM 565 C C . PHE A 1 78 ? -1.854 12.218 -14.044 1.00 92.12 78 PHE A C 1
ATOM 567 O O . PHE A 1 78 ? -2.989 11.913 -13.685 1.00 92.12 78 PHE A O 1
ATOM 574 N N . TYR A 1 79 ? -0.961 11.306 -14.436 1.00 95.50 79 TYR A N 1
ATOM 575 C CA . TYR A 1 79 ? -1.194 9.867 -14.414 1.00 95.50 79 TYR A CA 1
ATOM 576 C C . TYR A 1 79 ? -0.104 9.208 -13.573 1.00 95.50 79 TYR A C 1
ATOM 578 O O . TYR A 1 79 ? 1.066 9.246 -13.944 1.00 95.50 79 TYR A O 1
ATOM 586 N N . LEU A 1 80 ? -0.497 8.658 -12.425 1.00 96.31 80 LEU A N 1
ATOM 587 C CA . LEU A 1 80 ? 0.436 8.241 -11.377 1.00 96.31 80 LEU A CA 1
ATOM 588 C C . LEU A 1 80 ? 0.863 6.780 -11.538 1.00 96.31 80 LEU A C 1
ATOM 590 O O . LEU A 1 80 ? 2.049 6.465 -11.625 1.00 96.31 80 LEU A O 1
ATOM 594 N N . LEU A 1 81 ? -0.121 5.883 -11.581 1.00 96.88 81 LEU A N 1
ATOM 595 C CA . LEU A 1 81 ? 0.074 4.440 -11.557 1.00 96.88 81 LEU A CA 1
ATOM 596 C C . LEU A 1 81 ? -1.143 3.700 -12.131 1.00 96.88 81 LEU A C 1
ATOM 598 O O . LEU A 1 81 ? -2.268 4.199 -12.102 1.00 96.88 81 LEU A O 1
ATOM 602 N N . ASN A 1 82 ? -0.899 2.490 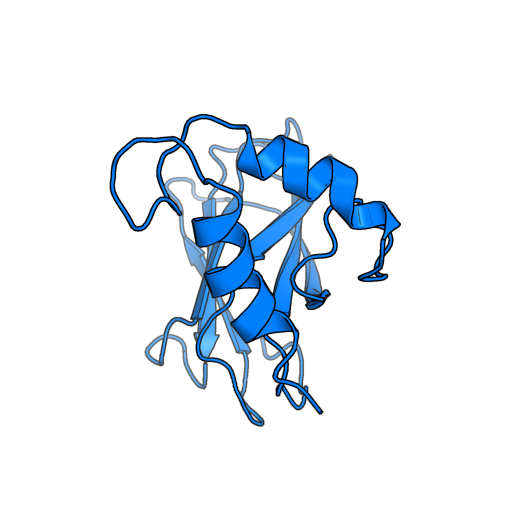-12.619 1.00 96.88 82 ASN A N 1
ATOM 603 C CA . ASN A 1 82 ? -1.901 1.453 -12.814 1.00 96.88 82 ASN A CA 1
ATOM 604 C C . ASN A 1 82 ? -2.025 0.629 -11.533 1.00 96.88 82 ASN A C 1
ATOM 606 O O . ASN A 1 82 ? -1.015 0.289 -10.917 1.00 96.88 82 ASN A O 1
ATOM 610 N N . VAL A 1 83 ? -3.252 0.249 -11.185 1.00 96.12 83 VAL A N 1
ATOM 611 C CA . VAL A 1 83 ? -3.549 -0.697 -10.103 1.00 96.12 83 VAL A CA 1
ATOM 612 C C . VAL A 1 83 ? -4.204 -1.925 -10.716 1.00 96.12 83 VAL A C 1
ATOM 614 O O . VAL A 1 83 ? -5.124 -1.791 -11.524 1.00 96.12 83 VAL A O 1
ATOM 617 N N . ASN A 1 84 ? -3.737 -3.109 -10.335 1.00 95.75 84 ASN A N 1
ATOM 618 C CA . ASN A 1 84 ? -4.373 -4.371 -10.695 1.00 95.75 84 ASN A CA 1
ATOM 619 C C . ASN A 1 84 ? -5.260 -4.866 -9.546 1.00 95.75 84 ASN A C 1
ATOM 621 O O . ASN A 1 84 ? -6.475 -4.963 -9.702 1.00 95.75 84 ASN A O 1
ATOM 625 N N . TRP A 1 85 ? -4.664 -5.109 -8.378 1.00 92.88 85 TRP A N 1
ATOM 626 C CA . TRP A 1 85 ? -5.374 -5.601 -7.202 1.00 92.88 85 TRP A CA 1
ATOM 627 C C . TRP A 1 85 ? -4.849 -4.987 -5.907 1.00 92.88 85 TRP A C 1
ATOM 629 O O . TRP A 1 85 ? -3.759 -4.410 -5.867 1.00 92.88 85 TRP A O 1
ATOM 639 N N . TRP A 1 86 ? -5.663 -5.140 -4.866 1.00 90.38 86 TRP A N 1
ATOM 640 C CA . TRP A 1 86 ? -5.360 -4.836 -3.474 1.00 90.38 86 TRP A CA 1
ATOM 641 C C . TRP A 1 86 ? -5.758 -6.032 -2.605 1.00 90.38 86 TRP A C 1
ATOM 643 O O . TRP A 1 86 ? -6.785 -6.652 -2.890 1.00 90.38 86 TRP A O 1
ATOM 653 N N . GLN A 1 87 ? -4.992 -6.326 -1.556 1.00 86.19 87 GLN A N 1
ATOM 654 C CA . GLN A 1 87 ? -5.354 -7.319 -0.541 1.00 86.19 87 GLN A CA 1
ATOM 655 C C . GLN A 1 87 ? -4.758 -6.967 0.823 1.00 86.19 87 GLN A C 1
A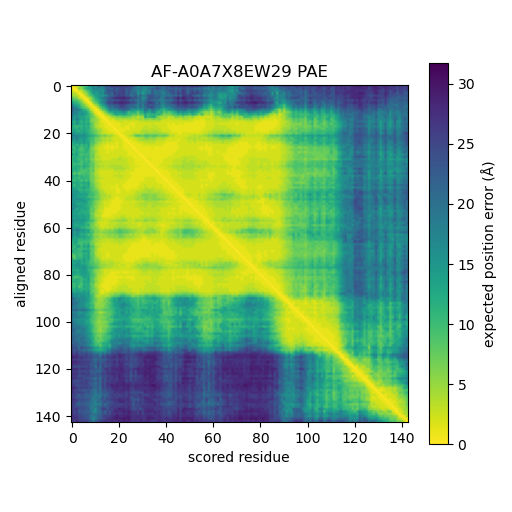TOM 657 O O . GLN A 1 87 ? -3.735 -6.291 0.890 1.00 86.19 87 GLN A O 1
ATOM 662 N N . PHE A 1 88 ? -5.368 -7.452 1.901 1.00 79.62 88 PHE A N 1
ATOM 663 C CA . PHE A 1 88 ? -4.671 -7.536 3.183 1.00 79.62 88 PHE A CA 1
ATOM 664 C C . PHE A 1 88 ? -3.662 -8.682 3.120 1.00 79.62 88 PHE A C 1
ATOM 666 O O . PHE A 1 88 ? -3.990 -9.781 2.670 1.00 79.62 88 PHE A O 1
ATOM 673 N N . LEU A 1 89 ? -2.438 -8.399 3.542 1.00 73.94 89 LEU A N 1
ATOM 674 C CA . LEU A 1 89 ? -1.349 -9.348 3.681 1.00 73.94 89 LEU A CA 1
ATOM 675 C C . LEU A 1 89 ? -1.129 -9.632 5.168 1.00 73.94 89 LEU A C 1
ATOM 677 O O . LEU A 1 89 ? -1.250 -8.711 5.979 1.00 73.94 89 LEU A O 1
ATOM 681 N N . PRO A 1 90 ? -0.813 -10.875 5.556 1.00 65.75 90 PRO A N 1
ATOM 682 C CA . PRO A 1 90 ? -0.345 -11.156 6.907 1.00 65.75 90 PRO A CA 1
ATOM 683 C C . PRO A 1 90 ? 0.845 -10.246 7.246 1.00 65.75 90 PRO A C 1
ATOM 685 O O . PRO A 1 90 ? 1.798 -10.182 6.476 1.00 65.75 90 PRO A O 1
ATOM 688 N N . TYR A 1 91 ? 0.798 -9.530 8.371 1.00 66.62 91 TYR A N 1
ATOM 689 C CA . TYR A 1 91 ? 1.960 -8.761 8.816 1.00 66.62 91 TYR A CA 1
ATOM 690 C C . TYR A 1 91 ? 3.098 -9.718 9.182 1.00 66.62 91 TYR A C 1
ATOM 692 O O . TYR A 1 91 ? 2.891 -10.647 9.968 1.00 66.62 91 TYR A O 1
ATOM 700 N N . GLY A 1 92 ? 4.291 -9.481 8.636 1.00 65.12 92 GLY A N 1
ATOM 701 C CA . GLY A 1 92 ? 5.480 -10.293 8.915 1.00 65.12 92 GLY A CA 1
ATOM 702 C C . GLY A 1 92 ? 5.761 -11.437 7.937 1.00 65.12 92 GLY A C 1
ATOM 703 O O . GLY A 1 92 ? 6.672 -12.209 8.215 1.00 65.12 92 GLY A O 1
ATOM 704 N N . ASP A 1 93 ? 5.024 -11.531 6.827 1.00 71.75 93 ASP A N 1
ATOM 705 C CA . ASP A 1 93 ? 5.408 -12.333 5.654 1.00 71.75 93 ASP A CA 1
ATOM 706 C C . ASP A 1 93 ? 6.510 -11.582 4.887 1.00 71.75 93 ASP A C 1
ATOM 708 O O . ASP A 1 93 ? 6.235 -10.650 4.126 1.00 71.75 93 ASP A O 1
ATOM 712 N N . MET A 1 94 ? 7.763 -11.905 5.196 1.00 75.44 94 MET A N 1
ATOM 713 C CA . MET A 1 94 ? 8.948 -11.188 4.714 1.00 75.44 94 MET A CA 1
ATOM 714 C C . MET A 1 94 ? 9.555 -11.841 3.469 1.00 75.44 94 MET A C 1
ATOM 716 O O . MET A 1 94 ? 10.313 -11.178 2.759 1.00 75.44 94 MET A O 1
ATOM 720 N N . ASP A 1 95 ? 9.224 -13.107 3.197 1.00 78.06 95 ASP A N 1
ATOM 721 C CA . ASP A 1 95 ? 9.685 -13.846 2.015 1.00 78.06 95 ASP A CA 1
ATOM 722 C C . ASP A 1 95 ? 8.647 -13.891 0.865 1.00 78.06 95 ASP A C 1
ATOM 724 O O . ASP A 1 95 ? 8.924 -14.432 -0.213 1.00 78.06 95 ASP A O 1
ATOM 728 N N . GLU A 1 96 ? 7.497 -13.229 1.059 1.00 74.75 96 GLU A N 1
ATOM 729 C CA . GLU A 1 96 ? 6.372 -13.088 0.124 1.00 74.75 96 GLU A CA 1
ATOM 730 C C . GLU A 1 96 ? 5.680 -14.418 -0.242 1.00 74.75 96 GLU A C 1
ATOM 732 O O . GLU A 1 96 ? 5.039 -14.525 -1.300 1.00 74.75 96 GLU A O 1
ATOM 737 N N . ASP A 1 97 ? 5.772 -15.450 0.604 1.00 78.88 97 ASP A N 1
ATOM 738 C CA . ASP A 1 97 ? 5.139 -16.751 0.362 1.00 78.88 97 ASP A CA 1
ATOM 739 C C . ASP A 1 97 ? 3.679 -16.847 0.853 1.00 78.88 97 ASP A C 1
ATOM 741 O O . ASP A 1 97 ? 2.989 -17.844 0.594 1.00 78.88 97 ASP A O 1
ATOM 745 N N . SER A 1 98 ? 3.156 -15.770 1.454 1.00 72.06 98 SER A N 1
ATOM 746 C CA . SER A 1 98 ? 1.814 -15.670 2.047 1.00 72.06 98 SER A CA 1
ATOM 747 C C . SER A 1 98 ? 1.603 -16.515 3.308 1.00 72.06 98 SER A C 1
ATOM 749 O O . SER A 1 98 ? 0.451 -16.758 3.694 1.00 72.06 98 SER A O 1
ATOM 751 N N . ILE A 1 99 ? 2.674 -16.963 3.968 1.00 74.19 99 ILE A N 1
ATOM 752 C CA . ILE A 1 99 ? 2.641 -17.769 5.188 1.00 74.19 99 ILE A CA 1
ATOM 753 C C . ILE A 1 99 ? 3.627 -17.207 6.216 1.00 74.19 99 ILE A C 1
ATOM 755 O O . ILE A 1 99 ? 4.805 -1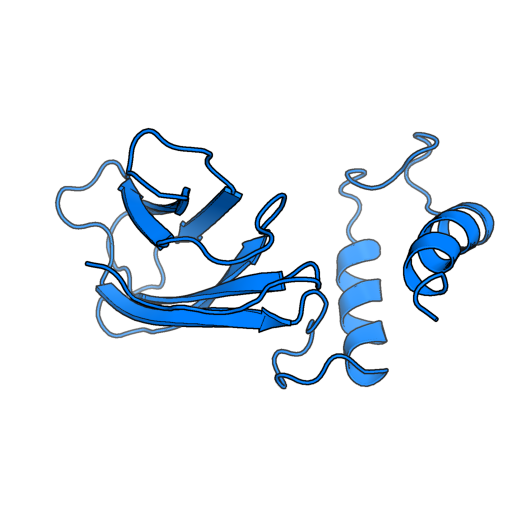7.519 6.186 1.00 74.19 99 ILE A O 1
ATOM 759 N N . VAL A 1 100 ? 3.113 -16.557 7.264 1.00 71.88 100 VAL A N 1
ATOM 760 C CA . VAL A 1 100 ? 3.958 -16.141 8.399 1.00 71.88 100 VAL A CA 1
ATOM 761 C C . VAL A 1 100 ? 4.435 -17.365 9.182 1.00 71.88 100 VAL A C 1
ATOM 763 O O . VAL A 1 100 ? 3.666 -18.000 9.917 1.00 71.88 100 VAL A O 1
ATOM 766 N N . ASN A 1 101 ? 5.701 -17.725 9.016 1.00 76.81 101 ASN A N 1
ATOM 767 C CA . ASN A 1 101 ? 6.343 -18.853 9.661 1.00 76.81 101 ASN A CA 1
ATOM 768 C C . ASN A 1 101 ? 7.846 -18.600 9.908 1.00 76.81 101 ASN A C 1
ATOM 770 O O . ASN A 1 101 ? 8.314 -17.475 10.025 1.00 76.81 101 ASN A O 1
ATOM 774 N N . ILE A 1 102 ? 8.619 -19.666 10.127 1.00 81.00 102 ILE A N 1
ATOM 775 C CA . ILE A 1 102 ? 10.052 -19.532 10.414 1.00 81.00 102 ILE A CA 1
ATOM 776 C C . ILE A 1 102 ? 10.887 -19.210 9.165 1.00 81.00 102 ILE A C 1
ATOM 778 O O . ILE A 1 102 ? 12.045 -18.819 9.310 1.00 81.00 102 ILE A O 1
ATOM 782 N N . SER A 1 103 ? 10.334 -19.387 7.963 1.00 81.25 103 SER A N 1
ATOM 783 C CA . SER A 1 103 ? 10.991 -19.004 6.713 1.00 81.25 103 SER A CA 1
ATOM 784 C C . SER A 1 103 ? 11.155 -17.493 6.570 1.00 81.25 103 SER A C 1
ATOM 786 O O . SER A 1 103 ? 12.165 -17.094 6.014 1.00 81.25 103 SER A O 1
ATOM 788 N N . ASP A 1 104 ? 10.294 -16.686 7.201 1.00 76.94 104 ASP A N 1
ATOM 789 C CA . ASP A 1 104 ? 10.388 -15.215 7.232 1.00 76.94 104 ASP A CA 1
ATOM 790 C C . ASP A 1 104 ? 11.512 -14.682 8.123 1.00 76.94 104 ASP A C 1
ATOM 792 O O . ASP A 1 104 ? 11.906 -13.515 8.058 1.00 76.94 104 ASP A O 1
ATOM 796 N N . PHE A 1 105 ? 12.013 -15.521 9.033 1.00 76.94 105 PHE A N 1
ATOM 797 C CA . PHE A 1 105 ? 12.945 -15.088 10.068 1.00 76.94 105 PHE A CA 1
ATOM 798 C C . PHE A 1 105 ? 14.281 -14.549 9.519 1.00 76.94 105 PHE A C 1
ATOM 800 O O . PHE A 1 105 ? 14.759 -13.547 10.051 1.00 76.94 105 PHE A O 1
ATOM 807 N N . PRO A 1 106 ? 14.916 -15.149 8.493 1.00 79.75 106 PRO A N 1
ATOM 808 C CA . PRO A 1 106 ? 16.124 -14.601 7.884 1.00 79.75 106 PRO A CA 1
ATOM 809 C C . PRO A 1 106 ? 15.909 -13.215 7.266 1.00 79.75 106 PRO A C 1
ATOM 811 O O . PRO A 1 106 ? 16.714 -12.329 7.533 1.00 79.75 106 PRO A O 1
ATOM 814 N N . ASP A 1 107 ? 14.820 -12.999 6.524 1.00 74.69 107 ASP A N 1
ATOM 815 C CA . ASP A 1 107 ? 14.520 -11.708 5.890 1.00 74.69 107 ASP A CA 1
ATOM 816 C C . ASP A 1 107 ? 14.143 -10.639 6.923 1.00 74.69 107 ASP A C 1
ATOM 818 O O . ASP A 1 107 ? 14.584 -9.492 6.834 1.00 74.69 107 ASP A O 1
ATOM 822 N N . PHE A 1 108 ? 13.429 -11.030 7.985 1.00 69.38 108 PHE A N 1
ATOM 823 C CA . PHE A 1 108 ? 13.223 -10.176 9.154 1.00 69.38 108 PHE A CA 1
ATOM 824 C C . PHE A 1 108 ? 14.556 -9.744 9.778 1.00 69.38 108 PHE A C 1
ATOM 826 O O . PHE A 1 108 ? 14.745 -8.565 10.072 1.00 69.38 108 PHE A O 1
ATOM 833 N N . ILE A 1 109 ? 15.490 -10.680 9.975 1.00 69.19 109 ILE A N 1
ATOM 834 C CA . ILE A 1 109 ? 16.824 -10.379 10.508 1.00 69.19 109 ILE A CA 1
ATOM 835 C C . ILE A 1 109 ? 17.599 -9.467 9.550 1.00 69.19 109 ILE A C 1
ATOM 837 O O . ILE A 1 109 ? 18.237 -8.527 10.018 1.00 69.19 109 ILE A O 1
ATOM 841 N N . ASP A 1 110 ? 17.520 -9.684 8.238 1.00 68.44 110 ASP A N 1
ATOM 842 C CA . ASP A 1 110 ? 18.188 -8.843 7.241 1.00 68.44 110 ASP A CA 1
ATOM 843 C C . ASP A 1 110 ? 17.608 -7.421 7.202 1.00 68.44 110 ASP A C 1
ATOM 845 O O . ASP A 1 110 ? 18.375 -6.463 7.110 1.00 68.44 110 ASP A O 1
ATOM 849 N N . TYR A 1 111 ? 16.288 -7.247 7.335 1.00 61.12 111 TYR A N 1
ATOM 850 C CA . TYR A 1 111 ? 15.646 -5.934 7.488 1.00 61.12 111 TYR A CA 1
ATOM 851 C C . TYR A 1 111 ? 16.059 -5.253 8.800 1.00 61.12 111 TYR A C 1
ATOM 853 O O . TYR A 1 111 ? 16.416 -4.080 8.823 1.00 61.12 111 TYR A O 1
ATOM 861 N N . TRP A 1 112 ? 16.083 -6.009 9.893 1.00 56.44 112 TRP A N 1
ATOM 862 C CA . TRP A 1 112 ? 16.422 -5.545 11.239 1.00 56.44 112 TRP A CA 1
ATOM 863 C C . TRP A 1 112 ? 17.908 -5.200 11.426 1.00 56.44 112 TRP A C 1
ATOM 865 O O . TRP A 1 112 ? 18.249 -4.344 12.240 1.00 56.44 112 TRP A O 1
ATOM 875 N N . LEU A 1 113 ? 18.802 -5.844 10.670 1.00 58.00 113 LEU A N 1
ATOM 876 C CA . LEU A 1 113 ? 20.233 -5.524 10.623 1.00 58.00 113 LEU A CA 1
ATOM 877 C C . LEU A 1 113 ? 20.545 -4.313 9.730 1.00 58.00 113 LEU A C 1
ATOM 879 O O . LEU A 1 113 ? 21.699 -3.869 9.701 1.00 58.00 113 LEU A O 1
ATOM 883 N N . GLN A 1 114 ? 19.560 -3.758 9.015 1.00 55.91 114 GLN A N 1
ATOM 884 C CA . GLN A 1 114 ? 19.727 -2.455 8.378 1.00 55.91 114 GLN A CA 1
ATOM 885 C C . GLN A 1 114 ? 19.766 -1.389 9.481 1.00 55.91 114 GLN A C 1
ATOM 887 O O . GLN A 1 114 ? 18.856 -1.267 10.291 1.00 55.91 114 GLN A O 1
ATOM 892 N N . ASP A 1 115 ? 20.871 -0.642 9.530 1.00 51.25 115 ASP A N 1
ATOM 893 C CA . ASP A 1 115 ? 21.246 0.356 10.548 1.00 51.25 115 ASP A CA 1
ATOM 894 C C . ASP A 1 115 ? 20.358 1.624 10.496 1.00 51.25 115 ASP A C 1
ATOM 896 O O . ASP A 1 115 ? 20.847 2.748 10.370 1.00 51.25 115 ASP A O 1
ATOM 900 N N . ASP A 1 116 ? 19.031 1.461 10.508 1.00 55.94 116 ASP A N 1
ATOM 901 C CA . ASP A 1 116 ? 18.064 2.555 10.359 1.00 55.94 116 ASP A CA 1
ATOM 902 C C . ASP A 1 116 ? 17.592 3.146 11.700 1.00 55.94 116 ASP A C 1
ATOM 904 O O . ASP A 1 116 ? 16.998 4.226 11.723 1.00 55.94 116 ASP A O 1
ATOM 908 N N . ARG A 1 117 ? 17.920 2.483 12.824 1.00 56.16 117 ARG A N 1
ATOM 909 C CA . ARG A 1 117 ? 17.642 2.924 14.208 1.00 56.16 117 ARG A CA 1
ATOM 910 C C . ARG A 1 117 ? 16.155 3.141 14.512 1.00 56.16 117 ARG A C 1
ATOM 912 O O . ARG A 1 117 ? 15.825 3.695 15.558 1.00 56.16 117 ARG A O 1
ATOM 919 N N . SER A 1 118 ? 15.254 2.741 13.618 1.00 52.75 118 SER A N 1
ATOM 920 C CA . SER A 1 118 ? 13.831 3.082 13.688 1.00 52.75 118 SER A CA 1
ATOM 921 C C . SER A 1 118 ? 13.082 2.314 14.782 1.00 52.75 118 SER A C 1
ATOM 923 O O . SER A 1 118 ? 12.069 2.795 15.289 1.00 52.75 118 SER A O 1
ATOM 925 N N . LEU A 1 119 ? 13.610 1.154 15.187 1.00 51.16 119 LEU A N 1
ATOM 926 C CA . LEU A 1 119 ? 13.021 0.243 16.180 1.00 51.16 119 LEU A CA 1
ATOM 927 C C . LEU A 1 119 ? 13.865 0.086 17.454 1.00 51.16 119 LEU A C 1
ATOM 929 O O . LEU A 1 119 ? 13.556 -0.735 18.321 1.00 51.16 119 LEU A O 1
ATOM 933 N N . ASP A 1 120 ? 14.924 0.877 17.583 1.00 57.88 120 ASP A N 1
ATOM 934 C CA . ASP A 1 120 ? 15.810 0.861 18.735 1.00 57.88 120 ASP A CA 1
ATOM 935 C C . ASP A 1 120 ? 15.236 1.711 19.888 1.00 57.88 120 ASP A C 1
ATOM 937 O O . ASP A 1 120 ? 15.239 2.943 19.869 1.00 57.88 120 ASP A O 1
ATOM 941 N N . LEU A 1 121 ? 14.712 1.022 20.906 1.00 53.44 121 LEU A N 1
ATOM 942 C CA . LEU A 1 121 ? 14.050 1.637 22.058 1.00 53.44 121 LEU A CA 1
ATOM 943 C C . LEU A 1 121 ? 15.017 2.209 23.109 1.00 53.44 121 LEU A C 1
ATOM 945 O O . LEU A 1 121 ? 14.556 2.975 23.962 1.00 53.44 121 LEU A O 1
ATOM 949 N N . ASP A 1 122 ? 16.303 1.837 23.105 1.00 60.41 122 ASP A N 1
ATOM 950 C CA . ASP A 1 122 ? 17.301 2.354 24.057 1.00 60.41 122 ASP A CA 1
ATOM 951 C C . ASP A 1 122 ? 18.335 3.301 23.421 1.00 60.41 122 ASP A C 1
ATOM 953 O O . ASP A 1 122 ? 19.036 4.023 24.141 1.00 60.41 122 ASP A O 1
ATOM 957 N N . GLY A 1 123 ? 18.297 3.439 22.095 1.00 55.97 123 GLY A N 1
ATOM 958 C CA . GLY A 1 123 ? 18.950 4.511 21.349 1.00 55.97 123 GLY A CA 1
ATOM 959 C C . GLY A 1 123 ? 20.441 4.277 21.109 1.00 55.97 123 GLY A C 1
ATOM 960 O O . GLY A 1 123 ? 21.155 5.234 20.782 1.00 55.97 123 GLY A O 1
ATOM 961 N N . ASP A 1 124 ? 20.930 3.052 21.307 1.00 66.44 124 ASP A N 1
ATOM 962 C CA . ASP A 1 124 ? 22.328 2.666 21.114 1.00 66.44 124 ASP A CA 1
ATOM 963 C C . ASP A 1 124 ? 22.653 2.131 19.702 1.00 66.44 124 ASP A C 1
ATOM 965 O O . ASP A 1 124 ? 23.823 1.947 19.357 1.00 66.44 124 ASP A O 1
ATOM 969 N N . CYS A 1 125 ? 21.629 1.992 18.862 1.00 61.88 125 CYS A N 1
ATOM 970 C CA . CYS A 1 125 ? 21.634 1.462 17.499 1.00 61.88 125 CYS A CA 1
ATOM 971 C C . CYS A 1 125 ? 22.027 -0.020 17.438 1.00 61.88 125 CYS A C 1
ATOM 973 O O . CYS A 1 125 ? 22.558 -0.491 16.433 1.00 61.88 125 CYS A O 1
ATOM 975 N N . VAL A 1 126 ? 21.785 -0.750 18.529 1.00 57.72 126 VAL A N 1
ATOM 976 C CA . VAL A 1 126 ? 22.111 -2.159 18.725 1.00 57.72 126 VAL A CA 1
ATOM 977 C C . VAL A 1 126 ? 20.950 -2.838 19.444 1.00 57.72 126 VAL A C 1
ATOM 979 O O . VAL A 1 126 ? 20.854 -2.875 20.667 1.00 57.72 126 VAL A O 1
ATOM 982 N N . ILE A 1 127 ? 20.083 -3.511 18.694 1.00 55.84 127 ILE A N 1
ATOM 983 C CA . ILE A 1 127 ? 19.011 -4.265 19.341 1.00 55.84 127 ILE A CA 1
ATOM 984 C C . ILE A 1 127 ? 19.611 -5.525 19.996 1.00 55.84 127 ILE A C 1
ATOM 986 O O . ILE A 1 127 ? 20.003 -6.498 19.351 1.00 55.84 127 ILE A O 1
ATOM 990 N N . THR A 1 128 ? 19.716 -5.499 21.324 1.00 57.53 128 THR A N 1
ATOM 991 C CA . THR A 1 128 ? 20.262 -6.605 22.126 1.00 57.53 128 THR A CA 1
ATOM 992 C C . THR A 1 128 ? 19.254 -7.747 22.315 1.00 57.53 128 THR A C 1
ATOM 994 O O . THR A 1 128 ? 18.051 -7.581 22.120 1.00 57.53 128 THR A O 1
ATOM 997 N N . LEU A 1 129 ? 19.708 -8.912 22.804 1.00 52.72 129 LEU A N 1
ATOM 998 C CA . LEU A 1 129 ? 18.823 -10.026 23.200 1.00 52.72 129 LEU A CA 1
ATOM 999 C C . LEU A 1 129 ? 17.771 -9.605 24.257 1.00 52.72 129 LEU A C 1
ATOM 1001 O O . LEU A 1 129 ? 16.692 -10.189 24.347 1.00 52.72 129 LEU A O 1
ATOM 1005 N N . TYR A 1 130 ? 18.066 -8.565 25.045 1.00 53.34 130 TYR A N 1
ATOM 1006 C CA . TYR A 1 130 ? 17.113 -7.947 25.965 1.00 53.34 130 TYR A CA 1
ATOM 1007 C C . TYR A 1 130 ? 16.029 -7.156 25.212 1.00 53.34 130 TYR A C 1
ATOM 1009 O O . TYR A 1 130 ? 14.842 -7.365 25.475 1.00 53.34 130 TYR A O 1
ATOM 1017 N N . GLY A 1 131 ? 16.411 -6.337 24.225 1.00 53.88 131 GLY A N 1
ATOM 1018 C CA . GLY A 1 131 ? 15.475 -5.682 23.301 1.00 53.88 131 GLY A CA 1
ATOM 1019 C C . GLY A 1 131 ? 14.588 -6.690 22.562 1.00 53.88 131 GLY A C 1
ATOM 1020 O O . GLY A 1 131 ? 13.363 -6.565 22.575 1.00 53.88 131 GLY A O 1
ATOM 1021 N N . PHE A 1 132 ? 15.191 -7.772 22.059 1.00 63.25 132 PHE A N 1
ATOM 1022 C CA . PHE A 1 132 ? 14.484 -8.914 21.474 1.00 63.25 132 PHE A CA 1
ATOM 1023 C C . PHE A 1 132 ? 13.433 -9.493 22.429 1.00 63.25 132 PHE A C 1
ATOM 1025 O O . PHE A 1 132 ? 12.280 -9.650 22.048 1.00 63.25 132 PHE A O 1
ATOM 1032 N N . SER A 1 133 ? 13.786 -9.762 23.692 1.00 56.62 133 SER A N 1
ATOM 1033 C CA . SER A 1 133 ? 12.850 -10.361 24.657 1.00 56.62 133 SER A CA 1
ATOM 1034 C C . SER A 1 133 ? 11.645 -9.475 24.990 1.00 56.62 133 SER A C 1
ATOM 1036 O O . SER A 1 133 ? 10.569 -9.989 25.285 1.00 56.62 133 SER A O 1
ATOM 1038 N N . ARG A 1 134 ? 11.798 -8.148 24.915 1.00 54.06 134 ARG A N 1
ATOM 1039 C CA . ARG A 1 134 ? 10.707 -7.186 25.121 1.00 54.06 134 ARG A CA 1
ATOM 1040 C C . ARG A 1 134 ? 9.754 -7.144 23.925 1.00 54.06 134 ARG A C 1
ATOM 1042 O O . ARG A 1 134 ? 8.556 -6.990 24.134 1.00 54.06 134 ARG A O 1
ATOM 1049 N N . PHE A 1 135 ? 10.276 -7.305 22.711 1.00 55.19 135 PHE A N 1
ATOM 1050 C CA . PHE A 1 135 ? 9.491 -7.353 21.476 1.00 55.19 135 PHE A CA 1
ATOM 1051 C C . PHE A 1 135 ? 8.815 -8.720 21.277 1.00 55.19 135 PHE A C 1
ATOM 1053 O O . PHE A 1 135 ? 7.603 -8.795 21.101 1.00 55.19 135 PHE A O 1
ATOM 1060 N N . ALA A 1 136 ? 9.564 -9.814 21.436 1.00 60.62 136 ALA A N 1
ATOM 1061 C CA . ALA A 1 136 ? 9.053 -11.183 21.363 1.00 60.62 136 ALA A CA 1
ATOM 1062 C C . ALA A 1 136 ? 7.989 -11.476 22.436 1.00 60.62 136 ALA A C 1
ATOM 1064 O O . ALA A 1 136 ? 7.079 -12.265 22.201 1.00 60.62 136 ALA A O 1
ATOM 1065 N N . ALA A 1 137 ? 8.052 -10.813 23.598 1.00 54.66 137 ALA A N 1
ATOM 1066 C CA . ALA A 1 137 ? 6.984 -10.884 24.592 1.00 54.66 137 ALA A CA 1
ATOM 1067 C C . ALA A 1 137 ? 5.649 -10.329 24.066 1.00 54.66 137 ALA A C 1
ATOM 1069 O O . ALA A 1 137 ? 4.611 -10.867 24.425 1.00 54.66 137 ALA A O 1
ATOM 1070 N N . ASN A 1 138 ? 5.648 -9.317 23.192 1.00 47.69 138 ASN A N 1
ATOM 1071 C CA . ASN A 1 138 ? 4.412 -8.833 22.568 1.00 47.69 138 ASN A CA 1
ATOM 1072 C C . ASN A 1 138 ? 3.899 -9.799 21.486 1.00 47.69 138 ASN A C 1
ATOM 1074 O O . ASN A 1 138 ? 2.691 -9.962 21.356 1.00 47.69 138 ASN A O 1
ATOM 1078 N N . TRP A 1 139 ? 4.792 -10.497 20.775 1.00 48.53 139 TRP A N 1
ATOM 1079 C CA . TRP A 1 139 ? 4.422 -11.551 19.817 1.00 48.53 139 TRP A CA 1
ATOM 1080 C C . TRP A 1 139 ? 3.902 -12.840 20.469 1.00 48.53 139 TRP A C 1
ATOM 1082 O O . TRP A 1 139 ? 3.096 -13.539 19.866 1.00 48.53 139 TRP A O 1
ATOM 1092 N N . MET A 1 140 ? 4.323 -13.161 21.697 1.00 45.88 140 MET A N 1
ATOM 1093 C CA . MET A 1 140 ? 3.956 -14.416 22.374 1.00 45.88 140 MET A CA 1
ATOM 1094 C C . MET A 1 140 ? 2.868 -14.283 23.456 1.00 45.88 140 MET A C 1
ATOM 1096 O O . MET A 1 140 ? 2.610 -15.250 24.165 1.00 45.88 140 MET A O 1
ATOM 1100 N N . ILE A 1 141 ? 2.221 -13.119 23.611 1.00 47.38 141 ILE A N 1
ATOM 1101 C CA . ILE A 1 141 ? 1.066 -12.944 24.526 1.00 47.38 141 ILE A CA 1
ATOM 1102 C C . ILE A 1 141 ? -0.284 -13.227 23.826 1.00 47.38 141 ILE A C 1
ATOM 1104 O O . ILE A 1 141 ? -1.336 -13.152 24.454 1.00 47.38 141 ILE A O 1
ATOM 1108 N N . MET A 1 142 ? -0.279 -13.634 22.553 1.00 44.03 142 MET A N 1
ATOM 1109 C CA . MET A 1 142 ? -1.478 -14.151 21.883 1.00 44.03 142 MET A CA 1
ATOM 1110 C C . MET A 1 142 ? -1.654 -15.661 22.146 1.00 44.03 142 MET A C 1
ATOM 1112 O O . MET A 1 142 ? -1.358 -16.482 21.280 1.00 44.03 142 MET A O 1
ATOM 1116 N N . GLU A 1 143 ? -2.127 -16.011 23.349 1.00 42.12 143 GLU A N 1
ATOM 1117 C CA . GLU A 1 143 ? -2.910 -17.239 23.612 1.00 42.12 143 GLU A CA 1
ATOM 1118 C C . GLU A 1 143 ? -4.377 -16.882 23.883 1.00 42.12 143 GLU A C 1
ATOM 1120 O O . GLU A 1 143 ? -4.621 -15.913 24.642 1.00 42.12 143 GLU A O 1
#